Protein AF-A0AAW6NJP6-F1 (afdb_monomer_lite)

Secondary structure (DSSP, 8-state):
----GGGGSS-TT-HHHHHHHHHHHHHHHHHHHHGGG--GGGGGSSSHHHHHHHHHHHHHHHHHHHHHHHHHHHHHHH-HHHHHGGGGT--HHHHHHHHHHHTT-PPP--TTSHHHHHHHHHHHHHHHHHHHHHH-

pLDDT: mean 92.59, std 7.62, range [50.03, 98.38]

Structure (mmCIF, N/CA/C/O backbone):
data_AF-A0AAW6NJP6-F1
#
_entry.id   AF-A0AAW6NJP6-F1
#
loop_
_atom_site.group_PDB
_atom_site.id
_atom_site.type_symbol
_atom_site.label_atom_id
_atom_site.label_alt_id
_atom_site.label_comp_id
_atom_site.label_asym_id
_atom_site.label_entity_id
_atom_site.label_seq_id
_atom_site.pdbx_PDB_ins_code
_atom_site.Cartn_x
_atom_site.Cartn_y
_atom_site.Cartn_z
_atom_site.occupancy
_atom_site.B_iso_or_equiv
_atom_site.auth_seq_id
_atom_site.auth_comp_id
_atom_site.auth_asym_id
_atom_site.auth_atom_id
_atom_site.pdbx_PDB_model_num
ATOM 1 N N . MET A 1 1 ? 18.042 14.493 25.336 1.00 50.03 1 MET A N 1
ATOM 2 C CA . MET A 1 1 ? 17.816 13.140 24.780 1.00 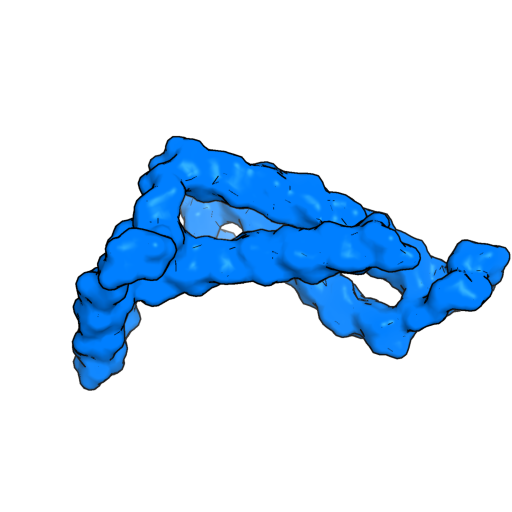50.03 1 MET A CA 1
ATOM 3 C C . MET A 1 1 ? 17.759 13.269 23.258 1.00 50.03 1 MET A C 1
ATOM 5 O O . MET A 1 1 ? 16.861 13.941 22.773 1.00 50.03 1 MET A O 1
ATOM 9 N N . LYS A 1 2 ? 18.747 12.770 22.498 1.00 55.03 2 LYS A N 1
ATOM 10 C CA . LYS A 1 2 ? 18.704 12.849 21.023 1.00 55.03 2 LYS A CA 1
ATOM 11 C C . LYS A 1 2 ? 17.671 11.838 20.518 1.00 55.03 2 LYS A C 1
ATOM 13 O O . LYS A 1 2 ? 17.938 10.640 20.538 1.00 55.03 2 LYS A O 1
ATOM 18 N N . LEU A 1 3 ? 16.498 12.313 20.108 1.00 61.12 3 LEU A N 1
ATOM 19 C CA . LEU A 1 3 ? 15.521 11.497 19.390 1.00 61.12 3 LEU A CA 1
ATOM 20 C C . LEU A 1 3 ? 16.160 11.037 18.075 1.00 61.12 3 LEU A C 1
ATOM 22 O O . LEU A 1 3 ? 16.489 11.854 17.218 1.00 61.12 3 LEU A O 1
ATOM 26 N N . ARG A 1 4 ? 16.392 9.728 17.932 1.00 80.75 4 ARG A N 1
ATOM 27 C CA . ARG A 1 4 ? 16.750 9.145 16.636 1.00 80.75 4 ARG A CA 1
ATOM 28 C C . ARG A 1 4 ? 15.483 9.125 15.788 1.00 80.75 4 ARG A C 1
ATOM 30 O O . ARG A 1 4 ? 14.484 8.577 16.243 1.00 80.75 4 ARG A O 1
ATOM 37 N N . LEU A 1 5 ? 15.541 9.670 14.569 1.00 79.31 5 LEU A N 1
ATOM 38 C CA . LEU A 1 5 ? 14.431 9.661 13.596 1.00 79.31 5 LEU A CA 1
ATOM 39 C C . LEU A 1 5 ? 13.791 8.272 13.452 1.00 79.31 5 LEU A C 1
ATOM 41 O O . LEU A 1 5 ? 12.579 8.150 13.340 1.00 79.31 5 LEU A O 1
ATOM 45 N N . TRP A 1 6 ? 14.607 7.225 13.554 1.00 80.62 6 TRP A N 1
ATOM 46 C CA . TRP A 1 6 ? 14.175 5.832 13.560 1.00 80.62 6 TRP A CA 1
ATOM 47 C C . TRP A 1 6 ? 13.087 5.507 14.596 1.00 80.62 6 TRP A C 1
ATOM 49 O O . TRP A 1 6 ? 12.139 4.789 14.294 1.00 80.62 6 TRP A O 1
ATOM 59 N N . ASN A 1 7 ? 13.187 6.075 15.799 1.00 80.19 7 ASN A N 1
ATOM 60 C CA . ASN A 1 7 ? 12.263 5.804 16.902 1.00 80.19 7 ASN A CA 1
ATOM 61 C C . ASN A 1 7 ? 10.925 6.548 16.741 1.00 80.19 7 ASN A C 1
ATOM 63 O O . ASN A 1 7 ? 9.997 6.297 17.501 1.00 80.19 7 ASN A O 1
ATOM 67 N N . LEU A 1 8 ? 10.829 7.469 15.775 1.00 80.44 8 LEU A N 1
ATOM 68 C CA . LEU A 1 8 ? 9.586 8.158 15.421 1.00 80.44 8 LEU A CA 1
ATOM 69 C C . LEU A 1 8 ? 8.788 7.396 14.354 1.00 80.44 8 LEU A C 1
ATOM 71 O O . LEU A 1 8 ? 7.618 7.703 14.136 1.00 80.44 8 LEU A O 1
ATOM 75 N N . LEU A 1 9 ? 9.403 6.418 13.679 1.00 79.25 9 LEU A N 1
ATOM 76 C CA . LEU A 1 9 ? 8.727 5.642 12.646 1.00 79.25 9 LEU A CA 1
ATOM 77 C C . LEU A 1 9 ? 7.743 4.639 13.277 1.00 79.25 9 LEU A C 1
ATOM 79 O O . LEU A 1 9 ? 8.065 4.030 14.303 1.00 79.25 9 LEU A O 1
ATOM 83 N N . PRO A 1 10 ? 6.572 4.396 12.664 1.00 78.62 10 PRO A N 1
ATOM 84 C CA . PRO A 1 10 ? 5.602 3.417 13.156 1.00 78.62 10 PRO A CA 1
ATOM 85 C C . PRO A 1 10 ? 6.175 1.993 13.289 1.00 78.62 10 PRO A C 1
ATOM 87 O O . PRO A 1 10 ? 7.207 1.659 12.706 1.00 78.62 10 PRO A O 1
ATOM 90 N N . HIS A 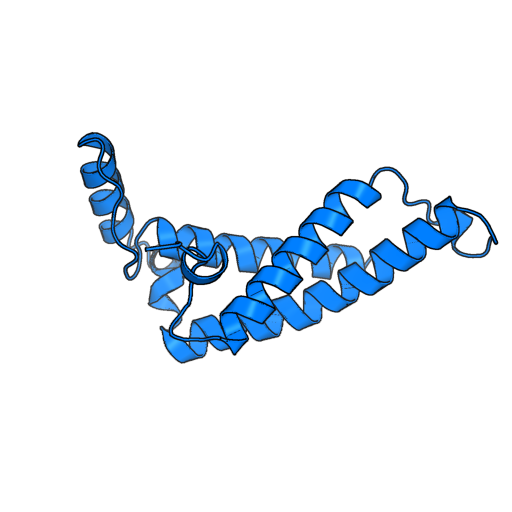1 11 ? 5.467 1.129 14.025 1.00 81.38 11 HIS A N 1
ATOM 91 C CA . HIS A 1 11 ? 5.761 -0.310 14.166 1.00 81.38 11 HIS A CA 1
ATOM 92 C C . HIS A 1 11 ? 7.073 -0.671 14.891 1.00 81.38 11 HIS A C 1
ATOM 94 O O . HIS A 1 11 ? 7.733 -1.639 14.524 1.00 81.38 11 HIS A O 1
ATOM 100 N N . ASP A 1 12 ? 7.433 0.049 15.960 1.00 77.06 12 ASP A N 1
ATOM 101 C CA . ASP A 1 12 ? 8.648 -0.254 16.752 1.00 77.06 12 ASP A CA 1
ATOM 102 C C . ASP A 1 12 ? 8.668 -1.659 17.348 1.00 77.06 12 ASP A C 1
ATOM 104 O O . ASP A 1 12 ? 9.709 -2.303 17.423 1.00 77.06 12 ASP A O 1
ATOM 108 N N . TYR A 1 13 ? 7.486 -2.172 17.676 1.00 80.25 13 TYR A N 1
ATOM 109 C CA . TYR A 1 13 ? 7.297 -3.525 18.184 1.00 80.25 13 TYR A CA 1
ATOM 110 C C . TYR A 1 13 ? 7.517 -4.625 17.128 1.00 80.25 13 TYR A C 1
ATOM 112 O O . TYR A 1 13 ? 7.603 -5.795 17.487 1.00 80.25 13 TYR A O 1
ATOM 120 N N . ALA A 1 14 ? 7.576 -4.283 15.834 1.00 86.31 14 ALA A N 1
ATOM 121 C CA . ALA A 1 14 ? 7.657 -5.232 14.724 1.00 86.31 14 ALA A CA 1
ATOM 122 C C . ALA A 1 14 ? 8.700 -4.771 13.684 1.00 86.31 14 ALA A C 1
ATOM 124 O O . ALA A 1 14 ? 8.334 -4.255 12.623 1.00 86.31 14 ALA A O 1
ATOM 125 N N . PRO A 1 15 ? 10.008 -4.970 13.949 1.00 87.19 15 PRO A N 1
ATOM 126 C CA . PRO A 1 15 ? 11.089 -4.438 13.113 1.00 87.19 15 PRO A CA 1
ATOM 127 C C . PRO A 1 15 ? 11.037 -4.945 11.668 1.00 87.19 15 PRO A C 1
ATOM 129 O O . PRO A 1 15 ? 11.260 -4.167 10.743 1.00 87.19 15 PRO A O 1
ATOM 132 N N . PHE A 1 16 ? 10.673 -6.215 11.462 1.00 90.94 16 PHE A N 1
ATOM 133 C CA . PHE A 1 16 ? 10.451 -6.776 10.127 1.00 90.94 16 PHE A CA 1
ATOM 134 C C . PHE A 1 16 ? 9.376 -6.000 9.354 1.00 90.94 16 PHE A C 1
ATOM 136 O O . PHE A 1 16 ? 9.618 -5.549 8.236 1.00 90.94 16 PHE A O 1
ATOM 143 N N . PHE A 1 17 ? 8.207 -5.789 9.966 1.00 89.88 17 PHE A N 1
ATOM 144 C CA . PHE A 1 17 ? 7.096 -5.090 9.321 1.00 89.88 17 PHE A CA 1
ATOM 145 C C . PHE A 1 17 ? 7.422 -3.619 9.054 1.00 89.88 17 PHE A C 1
ATOM 147 O O . PHE A 1 17 ? 7.061 -3.090 8.007 1.00 89.88 17 PHE A O 1
ATOM 154 N N . ARG A 1 18 ? 8.151 -2.961 9.965 1.00 91.69 18 ARG A N 1
ATOM 155 C CA . ARG A 1 18 ? 8.641 -1.596 9.749 1.00 91.69 18 ARG A CA 1
ATOM 156 C C . ARG A 1 18 ? 9.534 -1.516 8.511 1.00 91.69 18 ARG A C 1
ATOM 158 O O . ARG A 1 18 ? 9.325 -0.643 7.676 1.00 91.69 18 ARG A O 1
ATOM 165 N N . ILE A 1 19 ? 10.513 -2.413 8.394 1.00 93.81 19 ILE A N 1
ATOM 166 C CA . ILE A 1 19 ? 11.423 -2.443 7.241 1.00 93.81 19 ILE A CA 1
ATOM 167 C C . ILE A 1 19 ? 10.635 -2.709 5.956 1.00 93.81 19 ILE A C 1
ATOM 169 O O . ILE A 1 19 ? 10.807 -1.978 4.985 1.00 93.81 19 ILE A O 1
ATOM 173 N N . LEU A 1 20 ? 9.723 -3.686 5.969 1.00 95.44 20 LEU A N 1
ATOM 174 C CA . LEU A 1 20 ? 8.849 -3.976 4.833 1.00 95.44 20 LEU A CA 1
ATOM 175 C C . LEU A 1 20 ? 8.035 -2.746 4.408 1.00 95.44 20 LEU A C 1
ATOM 177 O O . LEU A 1 20 ? 8.000 -2.425 3.225 1.00 95.44 20 LEU A O 1
ATOM 181 N N . HIS A 1 21 ? 7.427 -2.030 5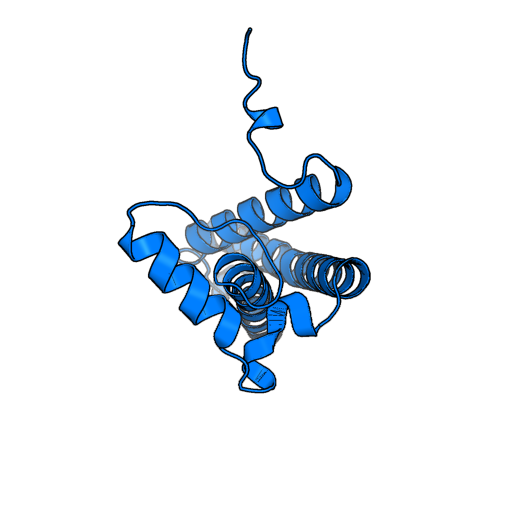.358 1.00 94.06 21 HIS A N 1
ATOM 182 C CA . HIS A 1 21 ? 6.666 -0.812 5.076 1.00 94.06 21 HIS A CA 1
ATOM 183 C C . HIS A 1 21 ? 7.555 0.255 4.424 1.00 94.06 21 HIS A C 1
ATOM 185 O O . HIS A 1 21 ? 7.169 0.831 3.413 1.00 94.06 21 HIS A O 1
ATOM 191 N N . ILE A 1 22 ? 8.757 0.499 4.957 1.00 94.81 22 ILE A N 1
ATOM 192 C CA . ILE A 1 22 ? 9.699 1.476 4.387 1.00 94.81 22 ILE A CA 1
ATOM 193 C C . ILE A 1 22 ? 10.088 1.092 2.955 1.00 94.81 22 ILE A C 1
ATOM 195 O O . ILE A 1 22 ? 10.105 1.958 2.083 1.00 94.81 22 ILE A O 1
ATOM 199 N N . ILE A 1 23 ? 10.352 -0.194 2.698 1.00 96.50 23 ILE A N 1
ATOM 200 C CA . ILE A 1 23 ? 10.638 -0.701 1.349 1.00 96.50 23 ILE A CA 1
ATOM 201 C C . ILE A 1 23 ? 9.445 -0.439 0.427 1.00 96.50 23 ILE A C 1
ATOM 203 O O . ILE A 1 23 ? 9.624 0.153 -0.631 1.00 96.50 23 ILE A O 1
ATOM 207 N N . VAL A 1 24 ? 8.229 -0.813 0.836 1.00 97.25 24 VAL A N 1
ATOM 208 C CA . VAL A 1 24 ? 7.008 -0.574 0.051 1.00 97.25 24 VAL A CA 1
ATOM 209 C C . VAL A 1 24 ? 6.825 0.915 -0.244 1.00 97.25 24 VAL A C 1
ATOM 211 O O . VAL A 1 24 ? 6.595 1.278 -1.392 1.00 97.25 24 VAL A O 1
ATOM 214 N N . ALA A 1 25 ? 6.984 1.788 0.752 1.00 96.12 25 ALA A N 1
ATOM 215 C CA . ALA A 1 25 ? 6.859 3.232 0.575 1.00 96.12 25 ALA A CA 1
ATOM 216 C C . ALA A 1 25 ? 7.900 3.786 -0.411 1.00 96.12 25 ALA A C 1
ATOM 218 O O . ALA A 1 25 ? 7.562 4.598 -1.271 1.00 96.12 25 ALA A O 1
ATOM 219 N N . PHE A 1 26 ? 9.149 3.322 -0.322 1.00 96.62 26 PHE A N 1
ATOM 220 C CA . PHE A 1 26 ? 10.210 3.710 -1.249 1.00 96.62 26 PHE A CA 1
ATOM 221 C C . PHE A 1 26 ? 9.925 3.235 -2.678 1.00 96.62 26 PHE A C 1
ATOM 223 O O . PHE A 1 26 ? 10.047 4.015 -3.620 1.00 96.62 26 PHE A O 1
ATOM 230 N N . LEU A 1 27 ? 9.500 1.980 -2.846 1.00 97.44 27 LEU A N 1
ATOM 231 C CA . LEU A 1 27 ? 9.157 1.426 -4.153 1.00 97.44 27 LEU A CA 1
ATOM 232 C C . LEU A 1 27 ? 7.956 2.159 -4.768 1.00 97.44 27 LEU A C 1
ATOM 234 O O . LEU A 1 27 ? 8.035 2.550 -5.926 1.00 97.44 27 LEU A O 1
ATOM 238 N N . ILE A 1 28 ? 6.891 2.435 -4.003 1.00 96.94 28 ILE A N 1
ATOM 239 C CA . ILE A 1 28 ? 5.745 3.236 -4.473 1.00 96.94 28 ILE A CA 1
ATOM 240 C C . ILE A 1 28 ? 6.201 4.631 -4.912 1.00 96.94 28 ILE A C 1
ATOM 242 O O . ILE A 1 28 ? 5.804 5.104 -5.975 1.00 96.94 28 ILE A O 1
ATOM 246 N N . LEU A 1 29 ? 7.054 5.296 -4.128 1.00 96.25 29 LEU A N 1
ATOM 247 C CA . LEU A 1 29 ? 7.576 6.611 -4.497 1.00 96.25 29 LEU A CA 1
ATOM 248 C C . LEU A 1 29 ? 8.377 6.549 -5.806 1.00 96.25 29 LEU A C 1
ATOM 250 O O . LEU A 1 29 ? 8.185 7.393 -6.679 1.00 96.25 29 LEU A O 1
ATOM 254 N N . SER A 1 30 ? 9.223 5.528 -5.969 1.00 95.06 30 SER A N 1
ATOM 255 C CA . SER A 1 30 ? 9.961 5.295 -7.213 1.00 95.06 30 SER A CA 1
ATOM 256 C C . SER A 1 30 ? 9.022 5.081 -8.402 1.00 95.06 30 SER A C 1
ATOM 258 O O . SER A 1 30 ? 9.280 5.622 -9.472 1.00 95.06 30 SER A O 1
ATOM 260 N N . GLN A 1 31 ? 7.930 4.333 -8.225 1.00 95.94 31 GLN A N 1
ATOM 261 C CA . GLN A 1 31 ? 6.924 4.111 -9.267 1.00 95.94 31 GLN A CA 1
ATOM 262 C C . GLN A 1 31 ? 6.278 5.423 -9.707 1.00 95.94 31 GLN A C 1
ATOM 264 O O . GLN A 1 31 ? 6.214 5.698 -10.902 1.00 95.94 31 GLN A O 1
ATOM 269 N N . ILE A 1 32 ? 5.862 6.260 -8.750 1.00 95.00 32 ILE A N 1
ATOM 270 C CA . ILE A 1 32 ? 5.241 7.563 -9.028 1.00 95.00 32 ILE A CA 1
ATOM 271 C C . ILE A 1 32 ? 6.204 8.460 -9.811 1.00 95.00 32 ILE A C 1
ATOM 273 O O . ILE A 1 32 ? 5.812 9.023 -10.831 1.00 95.00 32 ILE A O 1
ATOM 277 N N . ILE A 1 33 ? 7.464 8.562 -9.373 1.00 94.06 33 ILE A N 1
ATOM 278 C CA . ILE A 1 33 ? 8.474 9.410 -10.026 1.00 94.06 33 ILE A CA 1
ATOM 279 C C . ILE A 1 33 ? 8.768 8.923 -11.450 1.00 94.06 33 ILE A C 1
ATOM 281 O O . ILE A 1 33 ? 8.803 9.728 -12.378 1.00 94.06 33 ILE A O 1
ATOM 285 N N . ASN A 1 34 ? 8.951 7.614 -11.628 1.00 92.38 34 ASN A N 1
ATOM 286 C CA . ASN A 1 34 ? 9.388 7.043 -12.900 1.00 92.38 34 ASN A CA 1
ATOM 287 C C . ASN A 1 34 ? 8.248 6.877 -13.916 1.00 92.38 34 ASN A C 1
ATOM 289 O O . ASN A 1 34 ? 8.524 6.760 -15.104 1.00 92.38 34 ASN A O 1
ATOM 293 N N . SER A 1 35 ? 6.985 6.870 -13.471 1.00 89.44 35 SER A N 1
ATOM 294 C CA . SER A 1 35 ? 5.816 6.548 -14.311 1.00 89.44 35 SER A CA 1
ATOM 295 C C . SER A 1 35 ? 5.658 7.416 -15.564 1.00 89.44 35 SER A C 1
ATOM 297 O O . SER A 1 35 ? 5.195 6.923 -16.583 1.00 89.44 35 SER A O 1
ATOM 299 N N . ASN A 1 36 ? 6.074 8.686 -15.531 1.00 89.62 36 ASN A N 1
ATOM 300 C CA . ASN A 1 36 ? 5.952 9.587 -16.688 1.00 89.62 36 ASN A CA 1
ATOM 301 C C . ASN A 1 36 ? 7.059 9.396 -17.738 1.00 89.62 36 ASN A C 1
ATOM 303 O O . ASN A 1 36 ? 7.042 10.073 -18.760 1.00 89.62 36 ASN A O 1
ATOM 307 N N . LEU A 1 37 ? 8.041 8.536 -17.462 1.00 89.94 37 LEU A N 1
ATOM 308 C CA . LEU A 1 37 ? 9.212 8.288 -18.308 1.00 89.94 37 LEU A CA 1
ATOM 309 C C . LEU A 1 37 ? 9.267 6.831 -18.793 1.00 89.94 37 LEU A C 1
ATOM 311 O O . LEU A 1 37 ? 10.297 6.389 -19.298 1.00 89.94 37 LEU A O 1
ATOM 315 N N . THR A 1 38 ? 8.195 6.059 -18.585 1.00 89.19 38 THR A N 1
ATOM 316 C CA . THR A 1 38 ? 8.118 4.682 -19.073 1.00 89.19 38 THR A CA 1
ATOM 317 C C . THR A 1 38 ? 7.645 4.656 -20.516 1.00 89.19 38 THR A C 1
ATOM 319 O O . THR A 1 38 ? 6.576 5.183 -20.824 1.00 89.19 38 THR A O 1
ATOM 322 N N . GLU A 1 39 ? 8.398 3.971 -21.369 1.00 89.88 39 GLU A N 1
ATOM 323 C CA . GLU A 1 39 ? 8.104 3.810 -22.788 1.00 89.88 39 GLU A CA 1
ATOM 324 C C . GLU A 1 39 ? 8.258 2.339 -23.179 1.00 89.88 39 GLU A C 1
ATOM 326 O O . GLU A 1 39 ? 9.357 1.786 -23.190 1.00 89.88 39 GLU A O 1
ATOM 331 N N . THR A 1 40 ? 7.144 1.681 -23.507 1.00 85.00 40 THR A N 1
ATOM 332 C CA . THR A 1 40 ? 7.137 0.247 -23.845 1.00 85.00 40 THR A CA 1
ATOM 333 C C . THR A 1 40 ? 7.972 -0.060 -25.087 1.00 85.00 40 THR A C 1
ATOM 335 O O . THR A 1 40 ? 8.597 -1.116 -25.165 1.00 85.00 40 THR A O 1
ATOM 338 N N . GLU A 1 41 ? 8.028 0.870 -26.042 1.00 86.81 41 GLU A N 1
ATOM 339 C CA . GLU A 1 41 ? 8.827 0.728 -27.265 1.00 86.81 41 GLU A CA 1
ATOM 340 C C . GLU A 1 41 ? 10.339 0.717 -26.969 1.00 86.81 41 GLU A C 1
ATOM 342 O O . GLU A 1 41 ? 11.101 0.053 -27.669 1.00 86.81 41 GLU A O 1
ATOM 347 N N . ALA A 1 42 ? 10.766 1.334 -25.861 1.00 85.31 42 ALA A N 1
ATOM 348 C CA . ALA A 1 42 ? 12.165 1.424 -25.451 1.00 85.31 42 ALA A CA 1
ATOM 349 C C . ALA A 1 42 ? 12.692 0.174 -24.710 1.00 85.31 42 ALA A C 1
ATOM 351 O O . ALA A 1 42 ? 13.876 0.107 -24.382 1.00 85.31 42 ALA A O 1
ATOM 352 N N . ILE A 1 43 ? 11.861 -0.846 -24.442 1.00 83.56 43 ILE A N 1
ATOM 353 C CA . ILE A 1 43 ? 12.247 -2.056 -23.675 1.00 83.56 43 ILE A CA 1
ATOM 354 C C . ILE A 1 43 ? 13.387 -2.845 -24.347 1.00 83.56 43 ILE A C 1
ATOM 356 O O . ILE A 1 43 ? 14.180 -3.495 -23.658 1.00 83.56 43 ILE A O 1
ATOM 360 N N . GLY A 1 44 ? 13.470 -2.787 -25.680 1.00 82.94 44 GLY A N 1
ATOM 361 C CA . GLY A 1 44 ? 14.518 -3.428 -26.481 1.00 82.94 44 GLY A CA 1
ATOM 362 C C . GLY A 1 44 ? 15.708 -2.524 -26.812 1.00 82.94 44 GLY A C 1
ATOM 363 O O . GLY A 1 44 ? 16.646 -2.980 -27.464 1.00 82.94 44 GLY A O 1
ATOM 364 N N . GLU A 1 45 ? 15.679 -1.262 -26.385 1.00 84.00 45 GLU A N 1
ATOM 365 C CA . GLU A 1 45 ? 16.690 -0.266 -26.722 1.00 84.00 45 GLU A CA 1
ATOM 366 C C . GLU A 1 45 ? 17.643 -0.010 -25.549 1.00 84.00 45 GLU A C 1
ATOM 368 O O . GLU A 1 45 ? 17.282 -0.083 -24.375 1.00 84.00 45 GLU A O 1
ATOM 373 N N . HIS A 1 46 ? 18.891 0.340 -25.858 1.00 84.44 46 HIS A N 1
ATOM 374 C CA . HIS A 1 46 ? 19.855 0.802 -24.857 1.00 84.44 46 HIS A CA 1
ATOM 375 C C . HIS A 1 46 ? 19.706 2.313 -24.615 1.00 84.44 46 HIS A C 1
ATOM 377 O O . HIS A 1 46 ? 20.657 3.075 -24.794 1.00 84.44 46 HIS A O 1
ATOM 383 N N . SER A 1 47 ? 18.500 2.737 -24.235 1.00 91.06 47 SER A N 1
ATOM 384 C CA . SER A 1 47 ? 18.144 4.125 -23.924 1.00 91.06 47 SER A CA 1
ATOM 385 C C . SER A 1 47 ? 17.907 4.327 -22.423 1.00 91.06 47 SER A C 1
ATOM 387 O O . SER A 1 47 ? 17.785 3.370 -21.650 1.00 91.06 47 SER A O 1
ATOM 389 N N . LEU A 1 48 ? 17.875 5.588 -21.982 1.00 91.06 48 LEU A N 1
ATOM 390 C CA . LEU A 1 48 ? 17.588 5.922 -20.585 1.00 91.06 48 LEU A CA 1
ATOM 391 C C . LEU A 1 48 ? 16.149 5.521 -20.228 1.00 91.06 48 LEU A C 1
ATOM 393 O O . LEU A 1 48 ? 15.904 4.968 -19.159 1.00 91.06 48 LEU A O 1
ATOM 397 N N . GLU A 1 49 ? 15.228 5.748 -21.156 1.00 93.25 49 GLU A N 1
ATOM 398 C CA . GLU A 1 49 ? 13.816 5.390 -21.107 1.00 93.25 49 GLU A CA 1
ATOM 399 C C . GLU A 1 49 ? 13.650 3.873 -20.967 1.00 93.25 49 GLU A C 1
ATOM 401 O O . GLU A 1 49 ? 12.893 3.410 -20.112 1.00 93.25 49 GLU A O 1
ATOM 406 N N . GLY A 1 50 ? 14.433 3.081 -21.709 1.00 93.94 50 GLY A N 1
ATOM 407 C CA . GLY A 1 50 ? 14.466 1.624 -21.573 1.00 93.94 50 GLY A CA 1
ATOM 408 C C . GLY A 1 50 ? 14.901 1.179 -20.173 1.00 93.94 50 GLY A C 1
ATOM 409 O O . GLY A 1 50 ? 14.246 0.343 -19.546 1.00 93.94 50 GLY A O 1
ATOM 410 N N . VAL A 1 51 ? 15.957 1.789 -19.621 1.00 93.56 51 VAL A N 1
ATOM 411 C CA . VAL A 1 51 ? 16.424 1.507 -18.249 1.00 93.56 51 VAL A CA 1
ATOM 412 C C . VAL A 1 51 ? 15.370 1.885 -17.203 1.00 93.56 51 VAL A C 1
ATOM 414 O O . VAL A 1 51 ? 15.118 1.107 -16.279 1.00 93.56 51 VAL A O 1
ATOM 417 N N . ILE A 1 52 ? 14.739 3.054 -17.336 1.00 94.81 52 ILE A N 1
ATOM 418 C CA . ILE A 1 52 ? 13.678 3.510 -16.426 1.00 94.81 52 ILE A CA 1
ATOM 419 C C . ILE A 1 52 ? 12.462 2.582 -16.512 1.00 94.81 52 ILE A C 1
ATOM 421 O O . ILE A 1 52 ? 11.903 2.210 -15.479 1.00 94.81 52 ILE A O 1
ATOM 425 N N . THR A 1 53 ? 12.099 2.146 -17.717 1.00 94.50 53 THR A N 1
ATOM 426 C CA . THR A 1 53 ? 10.995 1.210 -17.953 1.00 94.50 53 THR A CA 1
ATOM 427 C C . THR A 1 53 ? 11.270 -0.137 -17.289 1.00 94.50 53 THR A C 1
ATOM 429 O O . THR A 1 53 ? 10.436 -0.624 -16.527 1.00 94.50 53 THR A O 1
ATOM 432 N N . TRP A 1 54 ? 12.471 -0.702 -17.448 1.00 94.19 54 TRP A N 1
ATOM 433 C CA . TRP A 1 54 ? 12.862 -1.925 -16.740 1.00 94.19 54 TRP A CA 1
ATOM 434 C C . TRP A 1 54 ? 12.878 -1.753 -15.219 1.00 94.19 54 TRP A C 1
ATOM 436 O O . TRP A 1 54 ? 12.412 -2.635 -14.495 1.00 94.19 54 TRP A O 1
ATOM 446 N N . MET A 1 55 ? 13.363 -0.614 -14.716 1.00 94.31 55 MET A N 1
ATOM 447 C CA . MET A 1 55 ? 13.312 -0.300 -13.288 1.00 94.31 55 MET A CA 1
ATOM 448 C C . MET A 1 55 ? 11.866 -0.265 -12.783 1.00 94.31 55 MET A C 1
ATOM 450 O O . MET A 1 55 ? 11.578 -0.848 -11.736 1.00 94.31 55 MET A O 1
ATOM 454 N N . HIS A 1 56 ? 10.959 0.379 -13.520 1.00 95.81 56 HIS A N 1
ATOM 455 C CA . HIS A 1 56 ? 9.536 0.446 -13.201 1.00 95.81 56 HIS A CA 1
ATOM 456 C C . HIS A 1 56 ? 8.900 -0.953 -13.199 1.00 95.81 56 HIS A C 1
ATOM 458 O O . HIS A 1 56 ? 8.263 -1.322 -12.217 1.00 95.81 56 HIS A O 1
ATOM 464 N N . ILE A 1 57 ? 9.159 -1.778 -14.217 1.00 95.25 57 ILE A N 1
ATOM 465 C CA . ILE A 1 57 ? 8.640 -3.153 -14.302 1.00 95.25 57 ILE A CA 1
ATOM 466 C C . ILE A 1 57 ? 9.136 -4.002 -13.124 1.00 95.25 57 ILE A C 1
ATOM 468 O O . ILE A 1 57 ? 8.336 -4.572 -12.382 1.00 95.25 57 ILE A O 1
ATOM 472 N N . ILE A 1 58 ? 10.452 -4.065 -12.901 1.00 95.69 58 ILE A N 1
ATOM 473 C CA . ILE A 1 58 ? 11.045 -4.924 -11.863 1.00 95.69 58 ILE A CA 1
ATOM 474 C C . ILE A 1 58 ? 10.574 -4.499 -10.468 1.00 95.69 58 ILE A C 1
ATOM 476 O O . ILE A 1 58 ? 10.197 -5.344 -9.653 1.00 95.69 58 ILE A O 1
ATOM 480 N N . SER A 1 59 ? 10.566 -3.193 -10.181 1.00 96.38 59 SER A N 1
ATOM 481 C CA . SER A 1 59 ? 10.097 -2.703 -8.880 1.00 96.38 59 SER A CA 1
ATOM 482 C C . SER A 1 59 ? 8.580 -2.839 -8.704 1.00 96.38 59 SER A C 1
ATOM 484 O O . SER A 1 59 ? 8.137 -3.110 -7.587 1.00 96.38 59 SER A O 1
ATOM 486 N N . GLY A 1 60 ? 7.792 -2.756 -9.780 1.00 97.06 60 GLY A N 1
ATOM 487 C CA . GLY A 1 60 ? 6.352 -3.025 -9.777 1.00 97.06 60 GLY A CA 1
ATOM 488 C C . GLY A 1 60 ? 6.033 -4.490 -9.465 1.00 97.06 60 GLY A C 1
ATOM 489 O O . GLY A 1 60 ? 5.215 -4.778 -8.592 1.00 97.06 60 GLY A O 1
ATOM 490 N N . LEU A 1 61 ? 6.759 -5.432 -10.076 1.00 97.00 61 LEU A N 1
ATOM 491 C CA . LEU A 1 61 ? 6.658 -6.859 -9.741 1.00 97.00 61 LEU A CA 1
ATOM 492 C C . LEU A 1 61 ? 7.071 -7.131 -8.286 1.00 97.00 61 LEU A C 1
ATOM 494 O O . LEU A 1 61 ? 6.410 -7.892 -7.576 1.00 97.00 61 LEU A O 1
ATOM 498 N N . GLY A 1 62 ? 8.124 -6.462 -7.805 1.00 97.44 62 GLY A N 1
ATOM 499 C CA . GLY A 1 62 ? 8.521 -6.505 -6.397 1.00 97.44 62 GLY A CA 1
ATOM 500 C C . GLY A 1 62 ? 7.413 -6.026 -5.450 1.00 97.44 62 GLY A C 1
ATOM 501 O O . GLY A 1 62 ? 7.173 -6.651 -4.415 1.00 97.44 62 GLY A O 1
ATOM 502 N N . LEU A 1 63 ? 6.682 -4.970 -5.823 1.00 98.19 63 LEU A N 1
ATOM 503 C CA . LEU A 1 63 ? 5.548 -4.452 -5.053 1.00 98.19 63 LEU A CA 1
ATOM 504 C C . LEU A 1 63 ? 4.388 -5.446 -4.934 1.00 98.19 63 LEU A C 1
ATOM 506 O O . LEU A 1 63 ? 3.748 -5.468 -3.883 1.00 98.19 63 LEU A O 1
ATOM 510 N N . ILE A 1 64 ? 4.145 -6.301 -5.934 1.00 98.19 64 ILE A N 1
ATOM 511 C CA . ILE A 1 64 ? 3.145 -7.379 -5.832 1.00 98.19 64 ILE A CA 1
ATOM 512 C C . ILE A 1 64 ? 3.520 -8.320 -4.680 1.00 98.19 64 ILE A C 1
ATOM 514 O O . ILE A 1 64 ? 2.713 -8.571 -3.781 1.00 98.19 64 ILE A O 1
ATOM 518 N N . ILE A 1 65 ? 4.769 -8.796 -4.665 1.00 98.00 65 ILE A N 1
ATOM 519 C CA . ILE A 1 65 ? 5.273 -9.716 -3.635 1.00 98.00 65 ILE A CA 1
ATOM 520 C C . ILE A 1 65 ? 5.214 -9.049 -2.255 1.00 98.00 65 ILE A C 1
ATOM 522 O O . ILE A 1 65 ? 4.640 -9.606 -1.316 1.00 98.00 65 ILE A O 1
ATOM 526 N N . CYS A 1 66 ? 5.762 -7.838 -2.125 1.00 98.06 66 CYS A N 1
ATOM 527 C CA . CYS A 1 66 ? 5.749 -7.100 -0.864 1.00 98.06 66 CYS A CA 1
ATOM 528 C C . CYS A 1 66 ? 4.322 -6.807 -0.376 1.00 98.06 66 CYS A C 1
ATOM 530 O O . CYS A 1 66 ? 4.055 -6.936 0.819 1.00 98.06 66 CYS A O 1
ATOM 532 N N . GLY A 1 67 ? 3.402 -6.464 -1.281 1.00 97.94 67 GLY A N 1
ATOM 533 C CA . GLY A 1 67 ? 1.995 -6.213 -0.976 1.00 97.94 67 GLY A CA 1
ATOM 534 C C . GLY A 1 67 ? 1.298 -7.441 -0.393 1.00 97.94 67 GLY A C 1
ATOM 535 O O . GLY A 1 67 ? 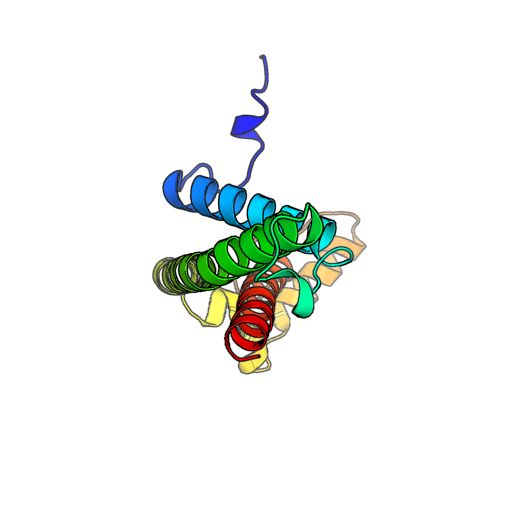0.634 -7.331 0.638 1.00 97.94 67 GLY A O 1
ATOM 536 N N . PHE A 1 68 ? 1.508 -8.628 -0.973 1.00 98.38 68 PHE A N 1
ATOM 537 C CA . PHE A 1 68 ? 0.944 -9.871 -0.435 1.00 98.38 68 PHE A CA 1
ATOM 538 C C . PHE A 1 68 ? 1.540 -10.249 0.922 1.00 98.38 68 PHE A C 1
ATOM 540 O O . PHE A 1 68 ? 0.797 -10.670 1.813 1.00 98.38 68 PHE A O 1
ATOM 547 N N . ILE A 1 69 ? 2.851 -10.064 1.116 1.00 98.00 69 ILE A N 1
ATOM 548 C CA . ILE A 1 69 ? 3.496 -10.280 2.421 1.00 98.00 69 ILE A CA 1
ATOM 549 C C . ILE A 1 69 ? 2.893 -9.329 3.464 1.00 98.00 69 ILE A C 1
ATOM 551 O O . ILE A 1 69 ? 2.527 -9.763 4.557 1.00 98.00 69 ILE A O 1
ATOM 555 N N . MET A 1 70 ? 2.745 -8.045 3.126 1.00 96.69 70 MET A N 1
ATOM 556 C CA . MET A 1 70 ? 2.203 -7.028 4.027 1.00 96.69 70 MET A CA 1
ATOM 557 C C . MET A 1 70 ? 0.739 -7.309 4.385 1.00 96.69 70 MET A C 1
ATOM 559 O O . MET A 1 70 ? 0.390 -7.271 5.566 1.00 96.69 70 MET A O 1
ATOM 563 N N . LEU A 1 71 ? -0.094 -7.661 3.399 1.00 97.50 71 LEU A N 1
ATOM 564 C CA . LEU A 1 71 ? -1.490 -8.048 3.611 1.00 97.50 71 LEU A CA 1
ATOM 565 C C . LEU A 1 71 ? -1.597 -9.286 4.507 1.00 97.50 71 LEU A C 1
ATOM 567 O O . LEU A 1 71 ? -2.337 -9.277 5.489 1.00 97.50 71 LEU A O 1
ATOM 571 N N . SER A 1 72 ? -0.826 -10.331 4.205 1.00 97.31 72 SER A N 1
ATOM 572 C CA . SER A 1 72 ? -0.819 -11.575 4.984 1.00 97.31 72 SER A CA 1
ATOM 573 C C . SER A 1 72 ? -0.400 -11.317 6.430 1.00 97.31 72 SER A C 1
ATOM 575 O O . SER A 1 72 ? -1.036 -11.803 7.367 1.00 97.31 72 SER A O 1
ATOM 577 N N . TRP A 1 73 ? 0.627 -10.490 6.636 1.00 95.62 73 TRP A N 1
ATOM 578 C CA . TRP A 1 73 ? 1.056 -10.088 7.971 1.00 95.62 73 TRP A CA 1
ATOM 579 C C . TRP A 1 73 ? -0.040 -9.312 8.712 1.00 95.62 73 TRP A C 1
ATOM 581 O O . TRP A 1 73 ? -0.361 -9.628 9.852 1.00 95.62 73 TRP A O 1
ATOM 591 N N . MET A 1 74 ? -0.665 -8.323 8.070 1.00 94.50 74 MET A N 1
ATOM 592 C CA . MET A 1 74 ? -1.772 -7.566 8.666 1.00 94.50 74 MET A CA 1
ATOM 593 C C . MET A 1 74 ? -2.905 -8.492 9.122 1.00 94.50 74 MET A C 1
ATOM 595 O O . MET A 1 74 ? -3.323 -8.445 10.282 1.00 94.50 74 MET A O 1
ATOM 599 N N . LEU A 1 75 ? -3.353 -9.380 8.235 1.00 96.19 75 LEU A N 1
ATOM 600 C CA . LEU A 1 75 ? -4.459 -10.296 8.504 1.00 96.19 75 LEU A CA 1
ATOM 601 C C . LEU A 1 75 ? -4.137 -11.308 9.608 1.00 96.19 75 LEU A C 1
ATOM 603 O O . LEU A 1 75 ? -5.000 -11.587 10.434 1.00 96.19 75 LEU A O 1
ATOM 607 N N . THR A 1 76 ? -2.907 -11.818 9.668 1.00 95.12 76 THR A N 1
ATOM 608 C CA . THR A 1 76 ? -2.491 -12.769 10.716 1.00 95.12 76 THR A CA 1
ATOM 609 C C . THR A 1 76 ? -2.325 -12.119 12.087 1.00 95.12 76 THR A C 1
ATOM 611 O O . THR A 1 76 ? -2.592 -12.766 13.094 1.00 95.12 76 THR A O 1
ATOM 614 N N . GLN A 1 77 ? -1.920 -10.846 12.152 1.00 92.50 77 GLN A N 1
ATOM 615 C CA . GLN A 1 77 ? -1.668 -10.168 13.428 1.00 92.50 77 GLN A CA 1
ATOM 616 C C . GLN A 1 77 ? -2.921 -9.577 14.078 1.00 92.50 77 GLN A C 1
ATOM 618 O O . GLN A 1 77 ? -3.027 -9.577 15.302 1.00 92.50 77 GLN A O 1
ATOM 623 N N . ARG A 1 78 ? -3.851 -9.016 13.292 1.00 93.38 78 ARG A N 1
ATOM 624 C CA . ARG A 1 78 ? -5.042 -8.336 13.846 1.00 93.38 78 ARG A CA 1
ATOM 625 C C . ARG A 1 78 ? -6.375 -8.843 13.305 1.00 93.38 78 ARG A C 1
ATOM 627 O O . ARG A 1 78 ? -7.415 -8.471 13.841 1.00 93.38 78 ARG A O 1
ATOM 634 N N . GLY A 1 79 ? -6.360 -9.705 12.291 1.00 95.12 79 GLY A N 1
ATOM 635 C CA . GLY A 1 79 ? -7.568 -10.231 11.665 1.00 95.12 79 GLY A CA 1
ATOM 636 C C . GLY A 1 79 ? -8.173 -9.299 10.616 1.00 95.12 79 GLY A C 1
ATOM 637 O O . GLY A 1 79 ? -7.856 -8.114 10.521 1.00 95.12 79 GLY A O 1
ATOM 638 N N . PHE A 1 80 ? -9.074 -9.859 9.810 1.00 96.25 80 PHE A N 1
ATOM 639 C CA . PHE A 1 80 ? -9.727 -9.162 8.700 1.00 96.25 80 PHE A CA 1
ATOM 640 C C . PHE A 1 80 ? -10.588 -7.980 9.162 1.00 96.25 80 PHE A C 1
ATOM 642 O O . PHE A 1 80 ? -10.462 -6.872 8.642 1.00 96.25 80 PHE A O 1
ATOM 649 N N . THR A 1 81 ? -11.427 -8.190 10.179 1.00 96.00 81 THR A N 1
ATOM 650 C CA . THR A 1 81 ? -12.359 -7.169 10.677 1.00 96.00 81 THR A CA 1
ATOM 651 C C . THR A 1 81 ? -11.638 -5.931 11.196 1.00 96.00 81 THR A C 1
ATOM 653 O O . THR A 1 81 ? -12.171 -4.837 11.057 1.00 96.00 81 THR A O 1
ATOM 656 N N . TYR A 1 82 ? -10.400 -6.057 11.687 1.00 96.75 82 TYR A N 1
ATOM 657 C CA . TYR A 1 82 ? -9.618 -4.913 12.153 1.00 96.75 82 TYR A CA 1
ATOM 658 C C . TYR A 1 82 ? -9.437 -3.836 11.078 1.00 96.75 82 TYR A C 1
ATOM 660 O O . TYR A 1 82 ? -9.558 -2.651 11.384 1.00 96.75 82 TYR A O 1
ATOM 668 N N . TYR A 1 83 ? -9.188 -4.243 9.830 1.00 97.25 83 TYR A N 1
ATOM 669 C CA . TYR A 1 83 ? -8.925 -3.344 8.699 1.00 97.25 83 TYR A CA 1
ATOM 670 C C . TYR A 1 83 ? -10.147 -3.137 7.795 1.00 97.25 83 TYR A C 1
ATOM 672 O O . TYR A 1 83 ? -10.261 -2.107 7.135 1.00 97.25 83 TYR A O 1
ATOM 680 N N . PHE A 1 84 ? -11.059 -4.114 7.758 1.00 96.88 84 PHE A N 1
ATOM 681 C CA . PHE A 1 84 ? -12.151 -4.187 6.784 1.00 96.88 84 PHE A CA 1
ATOM 682 C C . PHE A 1 84 ? -13.544 -4.253 7.438 1.00 96.88 84 PHE A C 1
ATOM 684 O O . PHE A 1 84 ? -14.469 -4.821 6.865 1.00 96.88 84 PHE A O 1
ATOM 691 N N . SER A 1 85 ? -13.720 -3.666 8.631 1.00 96.06 85 SER A N 1
ATOM 692 C CA . SER A 1 85 ? -15.022 -3.602 9.337 1.00 96.06 85 SER A CA 1
ATOM 693 C C . SER A 1 85 ? -16.162 -3.049 8.464 1.00 96.06 85 SER A C 1
ATOM 695 O O . SER A 1 85 ? -17.289 -3.540 8.521 1.00 96.06 85 SER A O 1
ATOM 697 N N . TRP A 1 86 ? -15.855 -2.090 7.586 1.00 94.38 86 TRP A N 1
ATOM 698 C CA . TRP A 1 86 ? -16.809 -1.466 6.664 1.00 94.38 86 TRP A CA 1
ATOM 699 C C . TRP A 1 86 ? -17.453 -2.449 5.671 1.00 94.38 86 TRP A C 1
ATOM 701 O O . TRP A 1 86 ? -18.551 -2.181 5.188 1.00 94.38 86 TRP A O 1
ATOM 711 N N . VAL A 1 87 ? -16.825 -3.601 5.392 1.00 95.69 87 VAL A N 1
ATOM 712 C CA . VAL A 1 87 ? -17.413 -4.667 4.557 1.00 95.69 87 VAL A CA 1
ATOM 713 C C . VAL A 1 87 ? -18.667 -5.245 5.219 1.00 95.69 87 VAL A C 1
ATOM 715 O O . VAL A 1 87 ? -19.627 -5.589 4.538 1.00 95.69 87 VAL A O 1
ATOM 718 N N . GLY A 1 88 ? -18.686 -5.300 6.553 1.00 95.25 88 GLY A N 1
ATOM 719 C CA . GLY A 1 88 ? -19.854 -5.679 7.349 1.00 95.25 88 GLY A CA 1
ATOM 720 C C . GLY A 1 88 ? -20.807 -4.519 7.645 1.00 95.25 88 GLY A C 1
ATOM 721 O O . GLY A 1 88 ? -21.659 -4.661 8.516 1.00 95.25 88 GLY A O 1
ATOM 722 N N . LEU A 1 89 ? -20.646 -3.371 6.972 1.00 96.25 89 LEU A N 1
ATOM 723 C CA . LEU A 1 89 ? -21.367 -2.118 7.236 1.00 96.25 89 LEU A CA 1
ATOM 724 C C . LEU A 1 89 ? -21.181 -1.568 8.663 1.00 96.25 89 LEU A C 1
ATOM 726 O O . LEU A 1 89 ? -21.968 -0.735 9.118 1.00 96.25 89 LEU A O 1
ATOM 730 N N . ASP A 1 90 ? -20.124 -1.987 9.364 1.00 96.50 90 ASP A N 1
ATOM 731 C CA . ASP A 1 90 ? -19.764 -1.424 10.661 1.00 96.50 90 ASP A CA 1
ATOM 732 C C . ASP A 1 90 ? -18.857 -0.199 10.480 1.00 96.50 90 ASP A C 1
ATOM 734 O O . ASP A 1 90 ? -17.660 -0.305 10.206 1.00 96.50 90 ASP A O 1
ATOM 738 N N . PHE A 1 91 ? -19.457 0.981 10.643 1.00 96.94 91 PHE A N 1
ATOM 739 C CA . PHE A 1 91 ? -18.784 2.284 10.598 1.00 96.94 91 PHE A CA 1
ATOM 740 C C . PHE A 1 91 ? -18.682 2.943 11.982 1.00 96.94 91 PHE A C 1
ATOM 742 O O . PHE A 1 91 ? -18.408 4.143 12.085 1.00 96.94 91 PHE A O 1
ATOM 749 N N . SER A 1 92 ? -18.932 2.191 13.060 1.00 96.88 92 SER A N 1
ATOM 750 C CA . SER A 1 92 ? -18.949 2.726 14.426 1.00 96.88 92 SER A CA 1
ATOM 751 C C . SER A 1 92 ? -17.598 3.330 14.830 1.00 96.88 92 SER A C 1
ATOM 753 O O . SER A 1 92 ? -17.562 4.457 15.334 1.00 96.88 92 SER A O 1
ATOM 755 N N . GLY A 1 93 ? -16.495 2.640 14.519 1.00 96.31 93 GLY A N 1
ATOM 756 C CA . GLY A 1 93 ? -15.132 3.103 14.782 1.00 96.31 93 GLY A CA 1
ATOM 757 C C . GLY A 1 93 ? -14.781 4.386 14.026 1.00 96.31 93 GLY A C 1
ATOM 758 O O . GLY A 1 93 ? -14.339 5.359 14.629 1.00 96.31 93 GLY A O 1
ATOM 759 N N . ILE A 1 94 ? -15.079 4.450 12.725 1.00 97.06 94 ILE A N 1
ATOM 760 C CA . ILE A 1 94 ? -14.884 5.667 11.919 1.00 97.06 94 ILE A CA 1
ATOM 761 C C . ILE A 1 94 ? -15.685 6.845 12.490 1.00 97.06 94 ILE A C 1
ATOM 763 O O . ILE A 1 94 ? -15.166 7.955 12.594 1.00 97.06 94 ILE A O 1
ATOM 767 N N . LYS A 1 95 ? -16.940 6.626 12.901 1.00 97.31 95 LYS A N 1
ATOM 768 C CA . LYS A 1 95 ? -17.769 7.681 13.503 1.00 97.31 95 LYS A CA 1
ATOM 769 C C . LYS A 1 95 ? -17.164 8.208 14.808 1.00 97.31 95 LYS A C 1
ATOM 771 O O . LYS A 1 95 ? -17.209 9.415 15.058 1.00 97.31 95 LYS A O 1
ATOM 776 N N . GLN A 1 96 ? -16.609 7.324 15.635 1.00 96.88 96 GLN A N 1
ATOM 777 C CA . GLN A 1 96 ? -15.899 7.704 16.855 1.00 96.88 96 GLN A CA 1
ATOM 778 C C . GLN A 1 96 ? -14.649 8.534 16.538 1.00 96.88 96 GLN A C 1
ATOM 780 O O . GLN A 1 96 ? -14.445 9.582 17.151 1.00 96.88 96 GLN A O 1
ATOM 785 N N . ASP A 1 97 ? -13.868 8.125 15.544 1.00 97.56 97 ASP A N 1
ATOM 786 C CA . ASP A 1 97 ? -12.664 8.842 15.126 1.00 97.56 97 ASP A CA 1
ATOM 787 C C . ASP A 1 97 ? -12.970 10.224 14.559 1.00 97.56 97 ASP A C 1
ATOM 789 O O . ASP A 1 97 ? -12.308 11.192 14.928 1.00 97.56 97 ASP A O 1
ATOM 793 N N . ILE A 1 98 ? -14.022 10.357 13.744 1.00 97.69 98 ILE A N 1
ATOM 794 C CA . ILE A 1 98 ? -14.499 11.661 13.263 1.00 97.69 98 ILE A CA 1
ATOM 795 C C . ILE A 1 98 ? -14.833 12.567 14.452 1.00 97.69 98 ILE A C 1
ATOM 797 O O . ILE A 1 98 ? -14.404 13.718 14.487 1.00 97.69 98 ILE A O 1
ATOM 801 N N . LYS A 1 99 ? -15.542 12.056 15.466 1.00 97.06 99 LYS A N 1
ATOM 802 C CA . LYS A 1 99 ? -15.856 12.833 16.674 1.00 97.06 99 LYS A CA 1
ATOM 803 C C . LYS A 1 99 ? -14.584 13.273 17.408 1.00 97.06 99 LYS A C 1
ATOM 805 O O . LYS A 1 99 ? -14.488 14.428 17.821 1.00 97.06 99 LYS A O 1
ATOM 810 N N . THR A 1 100 ? -13.589 1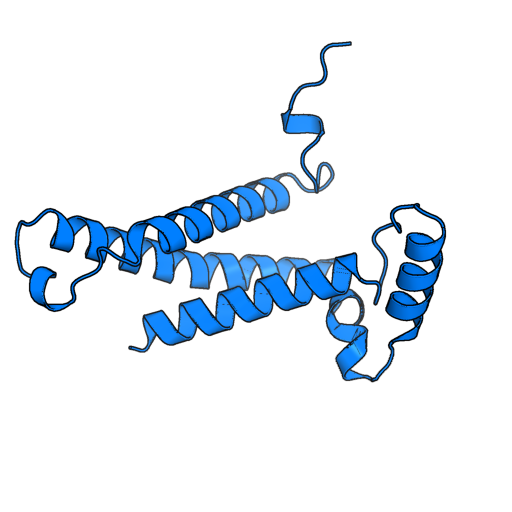2.401 17.533 1.00 96.75 100 THR A N 1
ATOM 811 C CA . THR A 1 100 ? -12.292 12.755 18.128 1.00 96.75 100 THR A CA 1
ATOM 812 C C . THR A 1 100 ? -11.586 13.845 17.318 1.00 96.75 100 THR A C 1
ATOM 814 O O . THR A 1 100 ? -11.149 14.846 17.889 1.00 96.75 100 THR A O 1
ATOM 817 N N . LEU A 1 101 ? -11.575 13.732 15.988 1.00 96.88 101 LEU A N 1
ATOM 818 C CA . LEU A 1 101 ? -10.988 14.729 15.089 1.00 96.88 101 LEU A CA 1
ATOM 819 C C . LEU A 1 101 ? -11.686 16.091 15.189 1.00 96.88 101 LEU A C 1
ATOM 821 O O . LEU A 1 101 ? -11.006 17.115 15.191 1.00 96.88 101 LEU A O 1
ATOM 825 N N . THR A 1 102 ? -13.013 16.131 15.373 1.00 96.94 102 THR A N 1
ATOM 826 C CA . THR A 1 102 ? -13.735 17.401 15.608 1.00 96.94 102 THR A CA 1
ATOM 827 C C . THR A 1 102 ? -13.318 18.109 16.900 1.00 96.94 102 THR A C 1
ATOM 829 O O . THR A 1 102 ? -13.535 19.308 17.036 1.00 96.94 102 THR A O 1
ATOM 832 N N . SER A 1 103 ? -12.675 17.397 17.831 1.00 96.12 103 SER A N 1
ATOM 833 C CA . SER A 1 103 ? -12.085 17.973 19.046 1.00 96.12 103 SER A CA 1
ATOM 834 C C . SER A 1 103 ? -10.615 18.390 18.885 1.00 96.12 103 SER A C 1
ATOM 836 O O . SER A 1 103 ? -9.946 18.652 19.883 1.00 96.12 103 SER A O 1
ATOM 838 N N . PHE A 1 104 ? -10.105 18.446 17.646 1.00 95.38 104 PHE A N 1
ATOM 839 C CA . PHE A 1 104 ? -8.702 18.729 17.310 1.00 95.38 104 PHE A CA 1
ATOM 840 C C . PHE A 1 104 ? -7.711 17.751 17.959 1.00 95.38 104 PHE A C 1
ATOM 842 O O . PHE A 1 104 ? -6.584 18.108 18.302 1.00 95.38 104 PHE A O 1
ATOM 849 N N . ARG A 1 105 ? -8.136 16.497 18.137 1.00 94.38 105 ARG A N 1
ATOM 850 C CA . ARG A 1 105 ? -7.304 15.409 18.656 1.00 94.38 105 ARG A CA 1
ATOM 851 C C . ARG A 1 105 ? -7.167 14.321 17.607 1.00 94.38 105 ARG A C 1
ATOM 853 O O . ARG A 1 105 ? -8.120 14.030 16.888 1.00 94.38 105 ARG A O 1
ATOM 860 N N . LEU A 1 106 ? -5.988 13.712 17.538 1.00 93.38 106 LEU A N 1
ATOM 861 C CA . LEU A 1 106 ? -5.770 12.539 16.700 1.00 93.38 106 LEU A CA 1
ATOM 862 C C . LEU A 1 106 ? -6.319 11.297 17.416 1.00 93.38 106 LEU A C 1
ATOM 864 O O . LEU A 1 106 ? -6.009 11.112 18.594 1.00 93.38 106 LEU A O 1
ATOM 868 N N . PRO A 1 107 ? -7.136 10.473 16.743 1.00 93.88 107 PRO A N 1
ATOM 869 C CA . PRO A 1 107 ? -7.584 9.205 17.294 1.00 93.88 107 PRO A CA 1
ATOM 870 C C . PRO A 1 107 ? -6.440 8.188 17.362 1.00 93.88 107 PRO A C 1
ATOM 872 O O . PRO A 1 107 ? -5.535 8.186 16.523 1.00 93.88 107 PRO A O 1
ATOM 875 N N . ASP A 1 108 ? -6.515 7.296 18.346 1.00 91.25 108 ASP A N 1
ATOM 876 C CA . ASP A 1 108 ? -5.609 6.156 18.457 1.00 91.25 108 ASP A CA 1
ATOM 877 C C . ASP A 1 108 ? -5.942 5.079 17.414 1.00 91.25 108 ASP A C 1
ATOM 879 O O . ASP A 1 108 ? -7.089 4.894 17.012 1.00 91.25 108 ASP A O 1
ATOM 883 N N . ALA A 1 109 ? -4.943 4.305 16.991 1.00 91.56 109 ALA A N 1
ATOM 884 C CA . ALA A 1 109 ? -5.162 3.226 16.032 1.00 91.56 109 ALA A CA 1
ATOM 885 C C . ALA A 1 109 ? -5.903 2.033 16.668 1.00 91.56 109 ALA A C 1
ATOM 887 O O . ALA A 1 109 ? -5.337 1.276 17.463 1.00 91.56 109 ALA A O 1
ATOM 888 N N . HIS A 1 110 ? -7.146 1.794 16.250 1.00 94.00 110 HIS A N 1
ATOM 889 C CA . HIS A 1 110 ? -7.970 0.680 16.725 1.00 94.00 110 HIS A CA 1
ATOM 890 C C . HIS A 1 110 ? -8.735 -0.029 15.594 1.00 94.00 110 HIS A C 1
ATOM 892 O O . HIS A 1 110 ? -8.708 0.383 14.433 1.00 94.00 110 HIS A O 1
ATOM 898 N N . SER A 1 111 ? -9.399 -1.137 15.937 1.00 95.44 111 SER A N 1
ATOM 899 C CA . SER A 1 111 ? -10.202 -1.940 15.002 1.00 95.44 111 SER A CA 1
ATOM 900 C C . SER A 1 111 ? -11.323 -1.100 14.398 1.00 95.44 111 SER A C 1
ATOM 902 O O . SER A 1 111 ? -12.035 -0.436 15.151 1.00 95.44 111 SER A O 1
ATOM 904 N N . GLY A 1 112 ? -11.466 -1.107 13.071 1.00 95.19 112 GLY A N 1
ATOM 905 C CA . GLY A 1 112 ? -12.546 -0.404 12.367 1.00 95.19 112 GLY A CA 1
ATOM 906 C C . GLY A 1 112 ? -12.508 1.129 12.459 1.00 95.19 112 GLY A C 1
ATOM 907 O O . GLY A 1 112 ? -13.467 1.786 12.060 1.00 95.19 112 GLY A O 1
ATOM 908 N N . GLY A 1 113 ? -11.432 1.707 13.000 1.00 97.38 113 GLY A N 1
ATOM 909 C CA . GLY A 1 113 ? -11.172 3.147 12.983 1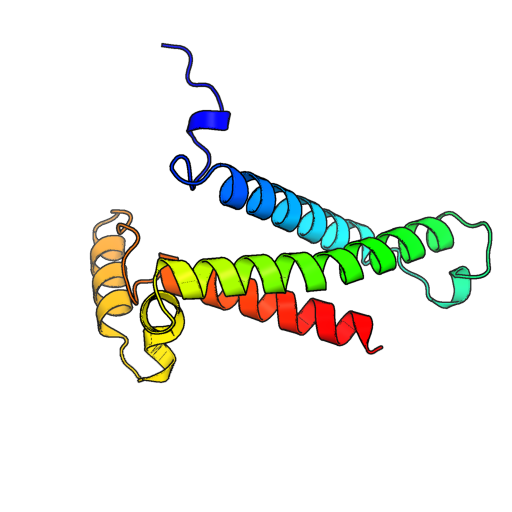.00 97.38 113 GLY A CA 1
ATOM 910 C C . GLY A 1 113 ? -10.645 3.633 11.629 1.00 97.38 113 GLY A C 1
ATOM 911 O O . GLY A 1 113 ? -10.382 2.853 10.709 1.00 97.38 113 GLY A O 1
ATOM 912 N N . ILE A 1 114 ? -10.443 4.941 11.497 1.00 96.94 114 ILE A N 1
ATOM 913 C CA . ILE A 1 114 ? -9.921 5.586 10.286 1.00 96.94 114 ILE A CA 1
ATOM 914 C C . ILE A 1 114 ? -8.508 5.088 9.974 1.00 96.94 114 ILE A C 1
ATOM 916 O O . ILE A 1 114 ? -8.229 4.732 8.832 1.00 96.94 114 ILE A O 1
ATOM 920 N N . ALA A 1 115 ? -7.618 5.018 10.969 1.00 94.88 115 ALA A N 1
ATOM 921 C CA . ALA A 1 115 ? -6.224 4.629 10.746 1.00 94.88 115 ALA A CA 1
ATOM 922 C C . ALA A 1 115 ? -6.090 3.197 10.191 1.00 94.88 115 ALA A C 1
ATOM 924 O O . ALA A 1 115 ? -5.357 2.965 9.228 1.00 94.88 115 ALA A O 1
ATOM 925 N N . SER A 1 116 ? -6.826 2.239 10.761 1.00 95.25 116 SER A N 1
ATOM 926 C CA . SER A 1 116 ? -6.839 0.848 10.294 1.00 95.25 116 SER A CA 1
ATOM 927 C C . SER A 1 116 ? -7.527 0.704 8.937 1.00 95.25 116 SER A C 1
ATOM 929 O O . SER A 1 116 ? -7.033 -0.031 8.083 1.00 95.25 116 SER A O 1
ATOM 931 N N . THR A 1 117 ? -8.594 1.467 8.695 1.00 96.69 117 THR A N 1
ATOM 932 C CA . THR A 1 117 ? -9.274 1.519 7.393 1.00 96.69 117 THR A CA 1
ATOM 933 C C . THR A 1 117 ? -8.354 2.052 6.292 1.00 96.69 117 THR A C 1
ATOM 935 O O . THR A 1 117 ? -8.236 1.429 5.239 1.00 96.69 117 THR A O 1
ATOM 938 N N . ILE A 1 118 ? -7.641 3.159 6.536 1.00 96.00 118 ILE A N 1
ATOM 939 C CA . ILE A 1 118 ? -6.664 3.722 5.590 1.00 96.00 118 ILE A CA 1
ATOM 940 C C . ILE A 1 118 ? -5.542 2.719 5.317 1.00 96.00 118 ILE A C 1
ATOM 942 O O . ILE A 1 118 ? -5.166 2.529 4.164 1.00 96.00 118 ILE A O 1
ATOM 946 N N . GLN A 1 119 ? -5.031 2.040 6.348 1.00 94.62 119 GLN A N 1
ATOM 947 C CA . GLN A 1 119 ? -4.006 1.014 6.162 1.00 94.62 119 GLN A CA 1
ATOM 948 C C . GLN A 1 119 ? -4.514 -0.145 5.284 1.00 94.62 119 GLN A C 1
ATOM 950 O O . GLN A 1 119 ? -3.800 -0.590 4.386 1.00 94.62 119 GLN A O 1
ATOM 955 N N . GLY A 1 120 ? -5.747 -0.609 5.514 1.00 96.19 120 GLY A N 1
ATOM 956 C CA . GLY A 1 120 ? -6.395 -1.632 4.692 1.00 96.19 120 GLY A CA 1
ATOM 957 C C . GLY A 1 120 ? -6.554 -1.196 3.235 1.00 96.19 120 GLY A C 1
ATOM 958 O O . GLY A 1 120 ? -6.117 -1.907 2.330 1.00 96.19 120 GLY A O 1
ATOM 959 N N . PHE A 1 121 ? -7.114 -0.006 2.998 1.00 97.12 121 PHE A N 1
ATOM 960 C CA . PHE A 1 121 ? -7.266 0.543 1.648 1.00 97.12 121 PHE A CA 1
ATOM 961 C C . PHE A 1 121 ? -5.931 0.773 0.946 1.00 97.12 121 PHE A C 1
ATOM 963 O O . PHE A 1 121 ? -5.829 0.482 -0.240 1.00 97.12 121 PHE A O 1
ATOM 970 N N . GLY A 1 122 ? -4.906 1.241 1.660 1.00 96.69 122 GLY A N 1
ATOM 971 C CA . GLY A 1 122 ? -3.577 1.455 1.094 1.00 96.69 122 GLY A CA 1
ATOM 972 C C . GLY A 1 122 ? -2.979 0.172 0.516 1.00 96.69 122 GLY A C 1
ATOM 973 O O . GLY A 1 122 ? -2.490 0.177 -0.611 1.00 96.69 122 GLY A O 1
ATOM 974 N N . VAL A 1 123 ? -3.082 -0.947 1.241 1.00 97.06 123 VAL A N 1
ATOM 975 C CA . VAL A 1 123 ? -2.581 -2.244 0.757 1.00 97.06 123 VAL A CA 1
ATOM 976 C C . VAL A 1 123 ? -3.446 -2.813 -0.371 1.00 97.06 123 VAL A C 1
ATOM 978 O O . VAL A 1 123 ? -2.902 -3.369 -1.323 1.00 97.06 123 VAL A O 1
ATOM 981 N N . LEU A 1 124 ? -4.772 -2.647 -0.317 1.00 97.31 124 LEU A N 1
ATOM 982 C CA . LEU A 1 124 ? -5.648 -3.062 -1.419 1.00 97.31 124 LEU A CA 1
ATOM 983 C C . LEU A 1 124 ? -5.370 -2.270 -2.701 1.00 97.31 124 LEU A C 1
ATOM 985 O O . LEU A 1 124 ? -5.215 -2.871 -3.759 1.00 97.31 124 LEU A O 1
ATOM 989 N N . ALA A 1 125 ? -5.272 -0.943 -2.611 1.00 97.38 125 ALA A N 1
ATOM 990 C CA . ALA A 1 125 ? -4.976 -0.081 -3.752 1.00 97.38 125 ALA A CA 1
ATOM 991 C C . ALA A 1 125 ? -3.606 -0.408 -4.357 1.00 97.38 125 ALA A C 1
ATOM 993 O O . ALA A 1 125 ? -3.496 -0.538 -5.575 1.00 97.38 125 ALA A O 1
ATOM 994 N N . LEU A 1 126 ? -2.592 -0.621 -3.509 1.00 97.62 126 LEU A N 1
ATOM 995 C CA . LEU A 1 126 ? -1.274 -1.092 -3.930 1.00 97.62 126 LEU A CA 1
ATOM 996 C C . LEU A 1 126 ? -1.376 -2.377 -4.762 1.00 97.62 126 LEU A C 1
ATOM 998 O O . LEU A 1 126 ? -0.836 -2.436 -5.863 1.00 97.62 126 LEU A O 1
ATOM 1002 N N . LEU A 1 127 ? -2.066 -3.397 -4.245 1.00 98.12 127 LEU A N 1
ATOM 1003 C CA . LEU A 1 127 ? -2.190 -4.687 -4.923 1.00 98.12 127 LEU A CA 1
ATOM 1004 C C . LEU A 1 127 ? -2.973 -4.578 -6.232 1.00 98.12 127 LEU A C 1
ATOM 1006 O O . LEU A 1 127 ? -2.544 -5.147 -7.228 1.00 98.12 127 LEU A O 1
ATOM 1010 N N . ILE A 1 128 ? -4.082 -3.834 -6.252 1.00 98.06 128 ILE A N 1
ATOM 1011 C CA . ILE A 1 128 ? -4.890 -3.633 -7.463 1.00 98.06 128 ILE A CA 1
ATOM 1012 C C . ILE A 1 128 ? -4.045 -2.990 -8.565 1.00 98.06 128 ILE A C 1
ATOM 1014 O O . ILE A 1 128 ? -3.999 -3.512 -9.676 1.00 98.06 128 ILE A O 1
ATOM 1018 N N . VAL A 1 129 ? -3.344 -1.897 -8.252 1.00 96.44 129 VAL A N 1
ATOM 1019 C CA . VAL A 1 129 ? -2.518 -1.182 -9.233 1.00 96.44 129 VAL A CA 1
ATOM 1020 C C . VAL A 1 129 ? -1.352 -2.053 -9.696 1.00 96.44 129 VAL A C 1
ATOM 1022 O O . VAL A 1 129 ? -1.176 -2.230 -10.900 1.00 96.44 129 VAL A O 1
ATOM 1025 N N . ALA A 1 130 ? -0.601 -2.662 -8.775 1.00 96.50 130 ALA A N 1
ATOM 1026 C CA . ALA A 1 130 ? 0.561 -3.477 -9.126 1.00 96.50 130 ALA A CA 1
ATOM 1027 C C . ALA A 1 130 ? 0.180 -4.720 -9.950 1.00 96.50 130 ALA A C 1
ATOM 1029 O O . ALA A 1 130 ? 0.859 -5.043 -10.921 1.00 96.50 130 ALA A O 1
ATOM 1030 N N . LEU A 1 131 ? -0.931 -5.389 -9.617 1.00 97.62 131 LEU A N 1
ATOM 1031 C CA . LEU A 1 131 ? -1.442 -6.517 -10.402 1.00 97.62 131 LEU A CA 1
ATOM 1032 C C . LEU A 1 131 ? -1.936 -6.070 -11.777 1.00 97.62 131 LEU A C 1
ATOM 1034 O O . LEU A 1 131 ? -1.658 -6.752 -12.756 1.00 97.62 131 LEU A O 1
ATOM 1038 N N . SER A 1 132 ? -2.634 -4.934 -11.868 1.00 96.44 132 SER A N 1
ATOM 1039 C CA . SER A 1 132 ? -3.071 -4.409 -13.166 1.00 96.44 132 SER A CA 1
ATOM 1040 C C . SER A 1 132 ? -1.888 -4.071 -14.076 1.00 96.44 132 SER A C 1
ATOM 1042 O O . SER A 1 132 ? -1.914 -4.439 -15.244 1.00 96.44 132 SER A O 1
ATOM 1044 N N . GLY A 1 133 ? -0.823 -3.470 -13.531 1.00 92.69 133 GLY A N 1
ATOM 1045 C CA . GLY A 1 133 ? 0.406 -3.189 -14.274 1.00 92.69 133 GLY A CA 1
ATOM 1046 C C . GLY A 1 133 ? 1.190 -4.447 -14.651 1.00 92.69 133 GLY A C 1
ATOM 1047 O O . GLY A 1 133 ? 1.782 -4.488 -15.716 1.00 92.69 133 GLY A O 1
ATOM 1048 N N . GLY A 1 134 ? 1.175 -5.492 -13.817 1.00 91.44 134 GLY A N 1
ATOM 1049 C CA . GLY A 1 134 ? 1.829 -6.766 -14.136 1.00 91.44 134 GLY A CA 1
ATOM 1050 C C . GLY A 1 134 ? 1.088 -7.630 -15.163 1.00 91.44 134 GLY A C 1
ATOM 1051 O O . GLY A 1 134 ? 1.674 -8.579 -15.679 1.00 91.44 134 GLY A O 1
ATOM 1052 N N . LEU A 1 135 ? -0.193 -7.349 -15.421 1.00 92.81 135 LEU A N 1
ATOM 1053 C CA . LEU A 1 135 ? -1.018 -8.054 -16.410 1.00 92.81 135 LEU A CA 1
ATOM 1054 C C . LEU A 1 135 ? -1.064 -7.362 -17.780 1.00 92.81 135 LEU A C 1
ATOM 1056 O O . LEU A 1 135 ? -1.489 -8.002 -18.742 1.00 92.81 135 LEU A O 1
ATOM 1060 N N . TRP A 1 136 ? -0.718 -6.076 -17.837 1.00 84.69 136 TRP A N 1
ATOM 1061 C CA . TRP A 1 136 ? -0.688 -5.269 -19.056 1.00 84.69 136 TRP A CA 1
ATOM 1062 C C . TRP A 1 136 ? 0.572 -5.556 -19.874 1.00 84.69 136 TRP A C 1
ATOM 1064 O O . TRP A 1 136 ? 0.420 -5.746 -21.101 1.00 84.69 136 TRP A O 1
#

Sequence (136 aa):
MKLRLWNLLPHDYAPFFRILHIIVAFLILSQIINSNLTETEAIGEHSLEGVITWMHIISGLGLIICGFIMLSWMLTQRGFTYYFSWVGLDFSGIKQDIKTLTSFRLPDAHSGGIASTIQGFGVLALLIVALSGGLW

Organism: Enterobacter cloacae (NCBI:txid550)

Radius of gyration: 18.34 Å; chains: 1; bounding box: 41×32×52 Å

Foldseek 3Di:
DDDDPVVVQPDPVPVPLSVLVVLLVVLVVLLVVLVVLADPVCCPPPDPSVVSNVSNLVSLLVLLVSLVVNVVVLCVPPHDQQQPVCVVVDQVQCVVQVVCVVVVHGDDRTRNHPVSPVVSVVSVVSNVVSVVVNVD

InterPro domains:
  IPR011577 Cytochrome b561, bacterial/Ni-hydrogenase [PF01292] (13-134)